Protein AF-A0A6B3IBN6-F1 (afdb_monomer_lite)

Secondary structure (DSSP, 8-state):
------TTSSHHHHHHHHHHHHHHTT---EEEE-STT--HHHHHT--HHHHHTSPBGGGGHHHHHHHHHTT-TT---GGG--TTPPP-TTPPP--SSS--HHHHHH-EEEEETTEEEEEEE--PPPTTTTTT--TT---

Sequence (139 aa):
MAFVGKGGSGKTTLSSLFIRHLAANEAHVVAVDADINQHLGAALGLDEAEAAALPAMGAHLPLIKDYLRGTNPRIASAETMIKTTPPGEGSRLLRVCEDNPIFDACARTVRLDDGDIRLMATGPFTESDLGVACYHSKV

Foldseek 3Di:
DDFDDDPPPCRLVVLLVVQLVCLLVVHAAEAEAADQVQCNCVSNPDDPVRSLPQQAVQVCQQVVQCQQQAPPPVDVGSVPDDLPPDHDPRGDDDDSPDDDPSLVRFWDWRDDPRHIYTYGYNDHDDPVCVPPDDVPDDD

pLDDT: mean 88.54, std 16.15, range [31.02, 97.94]

Radius of gyration: 16.13 Å; chains: 1; bounding box: 44×25×42 Å

Structure (mmCIF, N/CA/C/O backbone):
data_AF-A0A6B3IBN6-F1
#
_entry.id   AF-A0A6B3IBN6-F1
#
loop_
_atom_site.group_PDB
_atom_site.id
_atom_site.type_symbol
_atom_site.label_atom_id
_atom_site.label_alt_id
_atom_site.label_comp_id
_atom_site.label_asym_id
_atom_site.label_entity_id
_atom_site.label_seq_id
_atom_site.pdbx_PDB_ins_code
_atom_site.Cartn_x
_atom_site.Cartn_y
_atom_site.Cartn_z
_atom_site.occupancy
_atom_site.B_iso_or_equiv
_atom_site.auth_seq_id
_atom_site.auth_comp_id
_atom_site.auth_asym_id
_atom_site.auth_atom_id
_atom_site.pdbx_PDB_model_num
ATOM 1 N N . MET A 1 1 ? -2.123 9.900 -0.983 1.00 91.50 1 MET A N 1
ATOM 2 C CA . MET A 1 1 ? -1.907 10.741 0.219 1.00 91.50 1 MET A CA 1
ATOM 3 C C . MET A 1 1 ? -0.820 10.102 1.066 1.00 91.50 1 MET A C 1
ATOM 5 O O . MET A 1 1 ? -0.773 8.880 1.094 1.00 91.50 1 MET A O 1
ATOM 9 N N . ALA A 1 2 ? 0.044 10.883 1.718 1.00 94.31 2 ALA A N 1
ATOM 10 C CA . ALA A 1 2 ? 1.090 10.367 2.605 1.00 94.31 2 ALA A CA 1
ATOM 11 C C . ALA A 1 2 ? 1.033 11.085 3.959 1.00 94.31 2 ALA A C 1
ATOM 13 O O . ALA A 1 2 ? 0.983 12.313 4.002 1.00 94.31 2 ALA A O 1
ATOM 14 N N . PHE A 1 3 ? 1.053 10.318 5.049 1.00 93.56 3 PHE A N 1
ATOM 15 C CA . PHE A 1 3 ? 1.028 10.832 6.418 1.00 93.56 3 PHE A CA 1
ATOM 16 C C . PHE A 1 3 ? 2.406 10.635 7.051 1.00 93.56 3 PHE A C 1
ATOM 18 O O . PHE A 1 3 ? 2.824 9.509 7.310 1.00 93.56 3 PHE A O 1
ATOM 25 N N . VAL A 1 4 ? 3.127 11.733 7.281 1.00 91.44 4 VAL A N 1
ATOM 26 C CA . VAL A 1 4 ? 4.518 11.730 7.768 1.00 91.44 4 VAL A CA 1
ATOM 27 C C . VAL A 1 4 ? 4.657 12.562 9.042 1.00 91.44 4 VAL A C 1
ATOM 29 O O . VAL A 1 4 ? 3.883 13.483 9.281 1.00 91.44 4 VAL A O 1
ATOM 32 N N . GLY A 1 5 ? 5.636 12.231 9.885 1.00 88.25 5 GLY A N 1
ATOM 33 C CA . GLY A 1 5 ? 5.783 12.837 11.212 1.00 88.25 5 GLY A CA 1
ATOM 34 C C . GLY A 1 5 ? 6.554 11.962 12.204 1.00 88.25 5 GLY A C 1
ATOM 35 O O . GLY A 1 5 ? 6.804 10.777 11.965 1.00 88.25 5 GLY A O 1
ATOM 36 N N . LYS A 1 6 ? 6.935 12.550 13.341 1.00 86.81 6 LYS A N 1
ATOM 37 C CA . LYS A 1 6 ? 7.696 11.870 14.402 1.00 86.81 6 LYS A CA 1
ATOM 38 C C . LYS A 1 6 ? 6.854 10.807 15.128 1.00 86.81 6 LYS A C 1
ATOM 40 O O . LYS A 1 6 ? 5.638 10.711 14.940 1.00 86.81 6 LYS A O 1
ATOM 45 N N . GLY A 1 7 ? 7.503 9.985 15.953 1.00 82.94 7 GLY A N 1
ATOM 46 C CA . GLY A 1 7 ? 6.802 9.097 16.886 1.00 82.94 7 GLY A CA 1
ATOM 47 C C . GLY A 1 7 ? 5.866 9.900 17.796 1.00 82.94 7 GLY A C 1
ATOM 48 O O . GLY A 1 7 ? 6.218 10.998 18.222 1.00 82.94 7 GLY A O 1
ATOM 49 N N . GLY A 1 8 ? 4.654 9.395 18.028 1.00 83.38 8 GLY A N 1
ATOM 50 C CA . GLY A 1 8 ? 3.656 10.053 18.881 1.00 83.38 8 GLY A CA 1
ATOM 51 C C . GLY A 1 8 ? 2.881 11.219 18.251 1.00 83.38 8 GLY A C 1
ATOM 52 O O . GLY A 1 8 ? 1.981 11.744 18.892 1.00 83.38 8 GLY A O 1
ATOM 53 N N . SER A 1 9 ? 3.137 11.609 16.995 1.00 87.75 9 SER A N 1
ATOM 54 C CA . SER A 1 9 ? 2.422 12.731 16.352 1.00 87.75 9 SER A CA 1
ATOM 55 C C . SER A 1 9 ? 1.001 12.396 15.863 1.00 87.75 9 SER A C 1
ATOM 57 O O . SER A 1 9 ? 0.421 13.170 15.108 1.00 87.75 9 SER A O 1
ATOM 59 N N . GLY A 1 10 ? 0.468 11.219 16.208 1.00 92.06 10 GLY A N 1
ATOM 60 C CA . GLY A 1 10 ? -0.877 10.787 15.811 1.00 92.06 10 GLY A CA 1
ATOM 61 C C . GLY A 1 10 ? -1.029 10.333 14.353 1.00 92.06 10 GLY A C 1
ATOM 62 O O . GLY A 1 10 ? -2.154 10.259 13.872 1.00 92.06 10 GLY A O 1
ATOM 63 N N . LYS A 1 11 ? 0.065 10.016 13.637 1.00 94.75 11 LYS A N 1
ATOM 64 C CA . LYS A 1 11 ? 0.013 9.621 12.212 1.00 94.75 11 LYS A CA 1
ATOM 65 C C . LYS A 1 11 ? -0.957 8.477 11.958 1.00 94.75 11 LYS A C 1
ATOM 67 O O . LYS A 1 11 ? -1.860 8.622 11.153 1.00 94.75 11 LYS A O 1
ATOM 72 N N . THR A 1 12 ? -0.775 7.360 12.656 1.00 94.69 12 THR A N 1
ATOM 73 C CA . THR A 1 12 ? -1.578 6.151 12.458 1.00 94.69 12 THR A CA 1
ATOM 74 C C . THR A 1 12 ? -3.049 6.413 12.752 1.00 94.69 12 THR A C 1
ATOM 76 O O . THR A 1 12 ? -3.903 5.995 11.980 1.00 94.69 12 THR A O 1
ATOM 79 N N . THR A 1 13 ? -3.336 7.178 13.808 1.00 95.38 13 THR A N 1
ATOM 80 C CA . THR A 1 13 ? -4.696 7.599 14.161 1.00 95.38 13 THR A CA 1
ATOM 81 C C . THR A 1 13 ? -5.324 8.455 13.064 1.00 95.38 13 THR A C 1
ATOM 83 O O . THR A 1 13 ? -6.448 8.199 12.649 1.00 95.38 13 THR A O 1
ATOM 86 N N . LEU A 1 14 ? -4.607 9.461 12.559 1.00 96.75 14 LEU A N 1
ATOM 87 C CA . LEU A 1 14 ? -5.129 10.318 11.497 1.00 96.75 14 LEU A CA 1
ATOM 88 C C . LEU A 1 14 ? -5.304 9.543 10.184 1.00 96.75 14 LEU A C 1
ATOM 90 O O . LEU A 1 14 ? -6.328 9.690 9.523 1.00 96.75 14 LEU A O 1
ATOM 94 N N . SER A 1 15 ? -4.340 8.690 9.832 1.00 97.31 15 SER A N 1
ATOM 95 C CA . SER A 1 15 ? -4.412 7.816 8.662 1.00 97.31 15 SER A CA 1
ATOM 96 C C . SER A 1 15 ? -5.622 6.886 8.730 1.00 97.31 15 SER A C 1
ATOM 98 O O . SER A 1 15 ? -6.345 6.783 7.743 1.00 97.31 15 SER A O 1
ATOM 100 N N . SER A 1 16 ? -5.879 6.235 9.873 1.00 97.25 16 SER A N 1
ATOM 101 C CA . SER A 1 16 ? -7.009 5.307 10.011 1.00 97.25 16 SER A CA 1
ATOM 102 C C . SER A 1 16 ? -8.357 6.025 9.923 1.00 97.25 16 SER A C 1
ATOM 104 O O . SER A 1 16 ? -9.250 5.553 9.221 1.00 97.25 16 SER A O 1
ATOM 106 N N . LEU A 1 17 ? -8.492 7.202 10.545 1.00 97.19 17 LEU A N 1
ATOM 107 C CA . LEU A 1 17 ? -9.691 8.037 10.422 1.00 97.19 17 LEU A CA 1
ATOM 108 C C . LEU A 1 17 ? -9.903 8.526 8.986 1.00 97.19 17 LEU A C 1
ATOM 110 O O . LEU A 1 17 ? -11.028 8.514 8.493 1.00 97.19 17 LEU A O 1
ATOM 114 N N . PHE A 1 18 ? -8.833 8.915 8.291 1.00 97.69 18 PHE A N 1
ATOM 115 C CA . PHE A 1 18 ? -8.919 9.347 6.899 1.00 97.69 18 PHE A CA 1
ATOM 116 C C . PHE A 1 18 ? -9.312 8.198 5.961 1.00 97.69 18 PHE A C 1
ATOM 118 O O . PHE A 1 18 ? -10.143 8.389 5.079 1.00 97.69 18 PHE A O 1
ATOM 125 N N . ILE A 1 19 ? -8.774 6.993 6.176 1.00 97.94 19 ILE A N 1
ATOM 126 C CA . ILE A 1 19 ? -9.162 5.787 5.430 1.00 97.94 19 ILE A CA 1
ATOM 127 C C . ILE A 1 19 ? -10.648 5.478 5.637 1.00 97.94 19 ILE A C 1
ATOM 129 O O . ILE A 1 19 ? -11.359 5.284 4.654 1.00 97.94 19 ILE A O 1
ATOM 133 N N . ARG A 1 20 ? -11.129 5.489 6.889 1.00 97.31 20 ARG A N 1
ATOM 134 C CA . ARG A 1 20 ? -12.554 5.289 7.207 1.00 97.31 20 ARG A CA 1
ATOM 135 C C . ARG A 1 20 ? -13.432 6.334 6.531 1.00 97.31 20 ARG A C 1
ATOM 137 O O . ARG A 1 20 ? -14.433 5.984 5.921 1.00 97.31 20 ARG A O 1
ATOM 144 N N . HIS A 1 21 ? -13.021 7.600 6.576 1.00 96.94 21 HIS A N 1
ATOM 145 C CA . HIS A 1 21 ? -13.736 8.676 5.902 1.00 96.94 21 HIS A CA 1
ATOM 146 C C . HIS A 1 21 ? -13.831 8.445 4.388 1.00 96.94 21 HIS A C 1
ATOM 148 O O . HIS A 1 21 ? -14.907 8.603 3.823 1.00 96.94 21 HIS A O 1
ATOM 154 N N . LEU A 1 22 ? -12.744 8.042 3.725 1.00 96.62 22 LEU A N 1
ATOM 155 C CA . LEU A 1 22 ? -12.769 7.742 2.291 1.00 96.62 22 LEU A CA 1
ATOM 156 C C . LEU A 1 22 ? -13.668 6.543 1.963 1.00 96.62 22 LEU A C 1
ATOM 158 O O . LEU A 1 22 ? -14.457 6.630 1.025 1.00 96.62 22 LEU A O 1
ATOM 162 N N . ALA A 1 23 ? -13.585 5.463 2.744 1.00 95.75 23 ALA A N 1
ATOM 163 C CA . ALA A 1 23 ? -14.430 4.283 2.559 1.00 95.75 23 ALA A CA 1
ATOM 164 C C . ALA A 1 23 ? -15.923 4.623 2.718 1.00 95.75 23 ALA A C 1
ATOM 166 O O . ALA A 1 23 ? -16.727 4.235 1.877 1.00 95.75 23 ALA A O 1
ATOM 167 N N . ALA A 1 24 ? -16.273 5.438 3.718 1.00 95.62 24 ALA A N 1
ATOM 168 C CA . ALA A 1 24 ? -17.638 5.921 3.938 1.00 95.62 24 ALA A CA 1
ATOM 169 C C . ALA A 1 24 ? -18.170 6.839 2.825 1.00 95.62 24 ALA A C 1
ATOM 171 O O . ALA A 1 24 ? -19.374 7.045 2.714 1.00 95.62 24 ALA A O 1
ATOM 172 N N . ASN A 1 25 ? -17.284 7.390 1.992 1.00 95.44 25 ASN A N 1
ATOM 173 C CA . ASN A 1 25 ? -17.638 8.162 0.799 1.00 95.44 25 ASN A CA 1
ATOM 174 C C . ASN A 1 25 ? -17.494 7.324 -0.487 1.00 95.44 25 ASN A C 1
ATOM 176 O O . ASN A 1 25 ? -17.235 7.876 -1.555 1.00 95.44 25 ASN A O 1
ATOM 180 N N . GLU A 1 26 ? -17.620 5.997 -0.372 1.00 89.75 26 GLU A N 1
ATOM 181 C CA . GLU A 1 26 ? -17.600 5.023 -1.474 1.00 89.75 26 GLU A CA 1
ATOM 182 C C . GLU A 1 26 ? -16.317 5.053 -2.330 1.00 89.75 26 GLU A C 1
ATOM 184 O O . GLU A 1 26 ? -16.288 4.581 -3.469 1.00 89.75 26 GLU A O 1
ATOM 189 N N . ALA A 1 27 ? -15.214 5.590 -1.797 1.00 93.75 27 ALA A N 1
ATOM 190 C CA . ALA A 1 27 ? -13.938 5.586 -2.496 1.00 93.75 27 ALA A CA 1
ATOM 191 C C . ALA A 1 27 ? -13.239 4.227 -2.355 1.00 93.75 27 ALA A C 1
ATOM 193 O O . ALA A 1 27 ? -13.143 3.660 -1.267 1.00 93.75 27 ALA A O 1
ATOM 194 N N . HIS A 1 28 ? -12.646 3.741 -3.444 1.00 95.12 28 HIS A N 1
ATOM 195 C CA . HIS A 1 28 ? -11.751 2.589 -3.386 1.00 95.12 28 HIS A CA 1
ATOM 196 C C . HIS A 1 28 ? -10.422 2.983 -2.731 1.00 95.12 28 HIS A C 1
ATOM 198 O O . HIS A 1 28 ? -9.738 3.899 -3.196 1.00 95.12 28 HIS A O 1
ATOM 204 N N . VAL A 1 29 ? -10.034 2.275 -1.666 1.00 96.94 29 VAL A N 1
ATOM 205 C CA . VAL A 1 29 ? -8.827 2.589 -0.892 1.00 96.94 29 VAL A CA 1
ATOM 206 C C . VAL A 1 29 ? -7.856 1.413 -0.885 1.00 96.94 29 VAL A C 1
ATOM 208 O O . VAL A 1 29 ? -8.200 0.295 -0.502 1.00 96.94 29 VAL A O 1
ATOM 211 N N . VAL A 1 30 ? -6.609 1.710 -1.253 1.00 97.56 30 VAL A N 1
ATOM 212 C CA . VAL A 1 30 ? -5.439 0.883 -0.943 1.00 97.56 30 VAL A CA 1
ATOM 213 C C . VAL A 1 30 ? -4.633 1.622 0.123 1.00 97.56 30 VAL A C 1
ATOM 215 O O . VAL A 1 30 ? -4.076 2.690 -0.136 1.00 97.56 30 VAL A O 1
ATOM 218 N N . ALA A 1 31 ? -4.603 1.074 1.333 1.00 97.50 31 ALA A N 1
ATOM 219 C CA . ALA A 1 31 ? -3.826 1.574 2.454 1.00 97.50 31 ALA A CA 1
ATOM 220 C C . ALA A 1 31 ? -2.495 0.819 2.533 1.00 97.50 31 ALA A C 1
ATOM 222 O O . ALA A 1 31 ? -2.480 -0.409 2.532 1.00 97.50 31 ALA A O 1
ATOM 223 N N . VAL A 1 32 ? -1.381 1.548 2.616 1.00 96.88 32 VAL A N 1
ATOM 224 C CA . VAL A 1 32 ? -0.041 0.962 2.754 1.00 96.88 32 VAL A CA 1
ATOM 225 C C . VAL A 1 32 ? 0.562 1.423 4.074 1.00 96.88 32 VAL A C 1
ATOM 227 O O . VAL A 1 32 ? 0.820 2.616 4.245 1.00 96.88 32 VAL A O 1
ATOM 230 N N . ASP A 1 33 ? 0.786 0.490 4.998 1.00 95.44 33 ASP A N 1
ATOM 231 C CA . ASP A 1 33 ? 1.528 0.754 6.226 1.00 95.44 33 ASP A CA 1
ATOM 232 C C . ASP A 1 33 ? 3.031 0.626 5.965 1.00 95.44 33 ASP A C 1
ATOM 234 O O . ASP A 1 33 ? 3.556 -0.461 5.714 1.00 95.44 33 ASP A O 1
ATOM 238 N N . ALA A 1 34 ? 3.705 1.772 5.984 1.00 91.62 34 ALA A N 1
ATOM 239 C CA . ALA A 1 34 ? 5.152 1.889 5.849 1.00 91.62 34 ALA A CA 1
ATOM 240 C C . ALA A 1 34 ? 5.815 2.372 7.154 1.00 91.62 34 ALA A C 1
ATOM 242 O O . ALA A 1 34 ? 6.978 2.782 7.133 1.00 91.62 34 ALA A O 1
ATOM 243 N N . ASP A 1 35 ? 5.085 2.387 8.278 1.00 88.62 35 ASP A N 1
ATOM 244 C CA . ASP A 1 35 ? 5.669 2.666 9.590 1.00 88.62 35 ASP A CA 1
ATOM 245 C C . ASP A 1 35 ? 6.402 1.420 10.101 1.00 88.62 35 ASP A C 1
ATOM 247 O O . ASP A 1 35 ? 5.958 0.288 9.915 1.00 88.62 35 ASP A O 1
ATOM 251 N N . ILE A 1 36 ? 7.531 1.627 10.777 1.00 81.19 36 ILE A N 1
ATOM 252 C CA . ILE A 1 36 ? 8.329 0.536 11.348 1.00 81.19 36 ILE A CA 1
ATOM 253 C C . ILE A 1 36 ? 7.541 -0.290 12.374 1.00 81.19 36 ILE A C 1
ATOM 255 O O . ILE A 1 36 ? 7.793 -1.484 12.505 1.00 81.19 36 ILE A O 1
ATOM 259 N N . ASN A 1 37 ? 6.582 0.326 13.074 1.00 83.50 37 ASN A N 1
ATOM 260 C CA . ASN A 1 37 ? 5.819 -0.333 14.136 1.00 83.50 37 ASN A CA 1
ATOM 261 C C . ASN A 1 37 ? 4.518 -0.995 13.647 1.00 83.50 37 ASN A C 1
ATOM 263 O O . ASN A 1 37 ? 3.867 -1.689 14.419 1.00 83.50 37 ASN A O 1
ATOM 267 N N . GLN A 1 38 ? 4.122 -0.761 12.393 1.00 85.19 38 GLN A N 1
ATOM 268 C CA . GLN A 1 38 ? 2.975 -1.393 11.721 1.00 85.19 38 GLN A CA 1
ATOM 269 C C . GLN A 1 38 ? 1.654 -1.440 12.504 1.00 85.19 38 GLN A C 1
ATOM 271 O O . GLN A 1 38 ? 0.970 -2.460 12.581 1.00 85.19 38 GLN A O 1
ATOM 276 N N . HIS A 1 39 ? 1.265 -0.311 13.095 1.00 92.50 39 HIS A N 1
ATOM 277 C CA . HIS A 1 39 ? 0.042 -0.220 13.896 1.00 92.50 39 HIS A CA 1
ATOM 278 C C . HIS A 1 39 ? -1.231 0.067 13.081 1.00 92.50 39 HIS A C 1
ATOM 280 O O . HIS A 1 39 ? -2.314 0.146 13.665 1.00 92.50 39 HIS A O 1
ATOM 286 N N . LEU A 1 40 ? -1.153 0.257 11.757 1.00 95.81 40 LEU A N 1
ATOM 287 C CA . LEU A 1 40 ? -2.323 0.642 10.963 1.00 95.81 40 LEU A CA 1
ATOM 288 C C . LEU A 1 40 ? -3.374 -0.470 10.889 1.00 95.81 40 LEU A C 1
ATOM 290 O O . LEU A 1 40 ? -4.560 -0.161 10.953 1.00 95.81 40 LEU A O 1
ATOM 294 N N . GLY A 1 41 ? -2.962 -1.740 10.803 1.00 95.88 41 GLY A N 1
ATOM 295 C CA . GLY A 1 41 ? -3.889 -2.879 10.782 1.00 95.88 41 GLY A CA 1
ATOM 296 C C . GLY A 1 41 ? -4.772 -2.927 12.027 1.00 95.88 41 GLY A C 1
ATOM 297 O O . GLY A 1 41 ? -5.998 -2.915 11.914 1.00 95.88 41 GLY A O 1
ATOM 298 N N . ALA A 1 42 ? -4.153 -2.849 13.208 1.00 95.56 42 ALA A N 1
ATOM 299 C CA . ALA A 1 42 ? -4.868 -2.781 14.481 1.00 95.56 42 ALA A CA 1
ATOM 300 C C . ALA A 1 42 ? -5.778 -1.541 14.571 1.00 95.56 42 ALA A C 1
ATOM 302 O O . ALA A 1 42 ? -6.933 -1.631 14.978 1.00 95.56 42 ALA A O 1
ATOM 303 N N . ALA A 1 43 ? -5.308 -0.375 14.111 1.00 95.88 43 ALA A N 1
ATOM 304 C CA . ALA A 1 43 ? -6.117 0.848 14.082 1.00 95.88 43 ALA A CA 1
ATOM 305 C C . ALA A 1 43 ? -7.329 0.771 13.126 1.00 95.88 43 ALA A C 1
ATOM 307 O O . ALA A 1 43 ? -8.288 1.540 13.262 1.00 95.88 43 ALA A O 1
ATOM 308 N N . LEU A 1 44 ? -7.294 -0.138 12.149 1.00 97.06 44 LEU A N 1
ATOM 309 C CA . LEU A 1 44 ? -8.394 -0.417 11.227 1.00 97.06 44 LEU A CA 1
ATOM 310 C C . LEU A 1 44 ? -9.315 -1.546 11.712 1.00 97.06 44 LEU A C 1
ATOM 312 O O . LEU A 1 44 ? -10.366 -1.740 11.110 1.00 97.06 44 LEU A O 1
ATOM 316 N N . GLY A 1 45 ? -8.999 -2.194 12.837 1.00 95.19 45 GLY A N 1
ATOM 317 C CA . GLY A 1 45 ? -9.861 -3.185 13.483 1.00 95.19 45 GLY A CA 1
ATOM 318 C C . GLY A 1 45 ? -9.443 -4.640 13.281 1.00 95.19 45 GLY A C 1
ATOM 319 O O . GLY A 1 45 ? -10.204 -5.517 13.675 1.00 95.19 45 GLY A O 1
ATOM 320 N N . LEU A 1 46 ? -8.268 -4.899 12.699 1.00 96.06 46 LEU A N 1
ATOM 321 C CA . LEU A 1 46 ? -7.670 -6.235 12.747 1.00 96.06 46 LEU A CA 1
ATOM 322 C C . LEU A 1 46 ? -7.2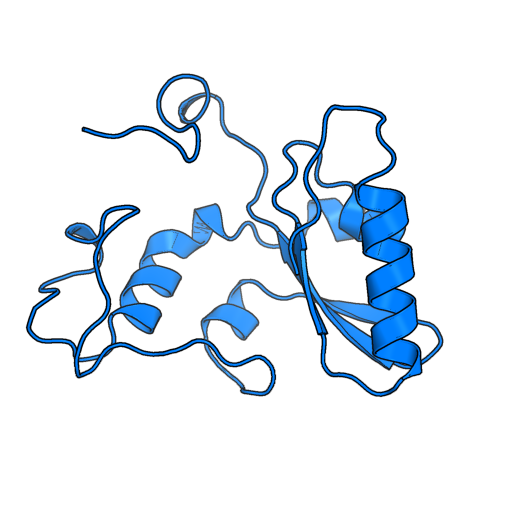03 -6.547 14.168 1.00 96.06 46 LEU A C 1
ATOM 324 O O . LEU A 1 46 ? -6.739 -5.649 14.879 1.00 96.06 46 LEU A O 1
ATOM 328 N N . ASP A 1 47 ? -7.272 -7.811 14.570 1.00 95.00 47 ASP A N 1
ATOM 329 C CA . ASP A 1 47 ? -6.602 -8.235 15.795 1.00 95.00 47 ASP A CA 1
ATOM 330 C C . ASP A 1 47 ? -5.068 -8.289 15.615 1.00 95.00 47 ASP A C 1
ATOM 332 O O . ASP A 1 47 ? -4.529 -8.140 14.512 1.00 95.00 47 ASP A O 1
ATOM 336 N N . GLU A 1 48 ? -4.330 -8.448 16.718 1.00 89.88 48 GLU A N 1
ATOM 337 C CA . GLU A 1 48 ? -2.862 -8.463 16.676 1.00 89.88 48 GLU A CA 1
ATOM 338 C C . GLU A 1 48 ? -2.304 -9.625 15.842 1.00 89.88 48 GLU A C 1
ATOM 340 O O . GLU A 1 48 ? -1.280 -9.463 15.175 1.00 89.88 48 GLU A O 1
ATOM 345 N N . ALA A 1 49 ? -2.970 -10.783 15.846 1.00 92.75 49 ALA A N 1
ATOM 346 C CA . ALA A 1 49 ? -2.526 -11.956 15.104 1.00 92.75 49 ALA A CA 1
ATOM 347 C C . ALA A 1 49 ? -2.765 -11.778 13.597 1.00 92.75 49 ALA A C 1
ATOM 349 O O . ALA A 1 49 ? -1.885 -12.081 12.792 1.00 92.75 49 ALA A O 1
ATOM 350 N N . GLU A 1 50 ? -3.917 -11.232 13.211 1.00 94.25 50 GLU A N 1
ATOM 351 C CA . GLU A 1 50 ? -4.259 -10.872 11.837 1.00 94.25 50 GLU A CA 1
ATOM 352 C C . GLU A 1 50 ? -3.318 -9.800 11.285 1.00 94.25 50 GLU A C 1
ATOM 354 O O . GLU A 1 50 ? -2.822 -9.930 10.162 1.00 94.25 50 GLU A O 1
ATOM 359 N N . ALA A 1 51 ? -3.040 -8.759 12.077 1.00 92.50 51 ALA A N 1
ATOM 360 C CA . ALA A 1 51 ? -2.118 -7.696 11.700 1.00 92.50 51 ALA A CA 1
ATOM 361 C C . ALA A 1 51 ? -0.684 -8.225 11.530 1.00 92.50 51 ALA A C 1
ATOM 363 O O . ALA A 1 51 ? -0.025 -7.902 10.542 1.00 92.50 51 ALA A O 1
ATOM 364 N N . ALA A 1 52 ? -0.215 -9.084 12.440 1.00 89.69 52 ALA A N 1
ATOM 365 C CA . ALA A 1 52 ? 1.102 -9.713 12.342 1.00 89.69 52 ALA A CA 1
ATOM 366 C C . ALA A 1 52 ? 1.215 -10.702 11.166 1.00 89.69 52 ALA A C 1
ATOM 368 O O . ALA A 1 52 ? 2.307 -10.915 10.641 1.00 89.69 52 ALA A O 1
ATOM 369 N N . ALA A 1 53 ? 0.097 -11.292 10.731 1.00 92.44 53 ALA A N 1
ATOM 370 C CA . ALA A 1 53 ? 0.032 -12.211 9.597 1.00 92.44 53 ALA A CA 1
ATOM 371 C C . ALA A 1 53 ? -0.103 -11.508 8.230 1.00 92.44 53 ALA A C 1
ATOM 373 O O . ALA A 1 53 ? -0.270 -12.181 7.204 1.00 92.44 53 ALA A O 1
ATOM 374 N N . LEU A 1 54 ? -0.057 -10.171 8.181 1.00 92.75 54 LEU A N 1
ATOM 375 C CA . LEU A 1 54 ? -0.053 -9.439 6.917 1.00 92.75 54 LEU A CA 1
ATOM 376 C C . LEU A 1 54 ? 1.189 -9.810 6.086 1.00 92.75 54 LEU A C 1
ATOM 378 O O . LEU A 1 54 ? 2.309 -9.763 6.600 1.00 92.75 54 LEU A O 1
ATOM 382 N N . PRO A 1 55 ? 1.029 -10.145 4.791 1.00 92.81 55 PRO A N 1
ATOM 383 C CA . PRO A 1 55 ? 2.174 -10.426 3.940 1.00 92.81 55 PRO A CA 1
ATOM 384 C C . PRO A 1 55 ? 3.065 -9.188 3.804 1.00 92.81 55 PRO A C 1
ATOM 386 O O . PRO A 1 55 ? 2.630 -8.123 3.361 1.00 92.81 55 PRO A O 1
ATOM 389 N N . ALA A 1 56 ? 4.335 -9.337 4.165 1.00 92.25 56 ALA A N 1
ATOM 390 C CA . ALA A 1 56 ? 5.326 -8.282 4.034 1.00 92.25 56 ALA A CA 1
ATOM 391 C C . ALA A 1 56 ? 5.648 -8.026 2.557 1.00 92.25 56 ALA A C 1
ATOM 393 O O . ALA A 1 56 ? 6.234 -8.883 1.894 1.00 92.25 56 ALA A O 1
ATOM 394 N N . MET A 1 57 ? 5.377 -6.821 2.046 1.00 94.06 57 MET A N 1
ATOM 395 C CA . MET A 1 57 ? 5.756 -6.456 0.671 1.00 94.06 57 MET A CA 1
ATOM 396 C C . MET A 1 57 ? 7.259 -6.650 0.409 1.00 94.06 57 MET A C 1
ATOM 398 O O . MET A 1 57 ? 7.644 -7.019 -0.701 1.00 94.06 57 MET A O 1
ATOM 402 N N . GLY A 1 58 ? 8.110 -6.447 1.424 1.00 89.62 58 GLY A N 1
ATOM 403 C CA . GLY A 1 58 ? 9.552 -6.697 1.344 1.00 89.62 58 GLY A CA 1
ATOM 404 C C . GLY A 1 58 ? 9.913 -8.132 0.933 1.00 89.62 58 GLY A C 1
ATOM 405 O O . GLY A 1 58 ? 10.856 -8.330 0.167 1.00 89.62 58 GLY A O 1
ATOM 406 N N . ALA A 1 59 ? 9.121 -9.126 1.349 1.00 90.56 59 ALA A N 1
ATOM 407 C CA . ALA A 1 59 ? 9.317 -10.530 0.982 1.00 90.56 59 ALA A CA 1
ATOM 408 C C . ALA A 1 59 ? 8.926 -10.834 -0.479 1.00 90.56 59 ALA A C 1
ATOM 410 O O . ALA A 1 59 ? 9.340 -11.848 -1.036 1.00 90.56 59 ALA A O 1
ATOM 411 N N . HIS A 1 60 ? 8.171 -9.939 -1.124 1.00 93.75 60 HIS A N 1
ATOM 412 C CA . HIS A 1 60 ? 7.673 -10.086 -2.495 1.00 93.75 60 HIS A CA 1
ATOM 413 C C . HIS A 1 60 ? 8.332 -9.106 -3.481 1.00 93.75 60 HIS A C 1
ATOM 415 O O . HIS A 1 60 ? 7.814 -8.875 -4.574 1.00 93.75 60 HIS A O 1
ATOM 421 N N . LEU A 1 61 ? 9.493 -8.533 -3.136 1.00 92.75 61 LEU A N 1
ATOM 422 C CA . LEU A 1 61 ? 10.183 -7.552 -3.983 1.00 92.75 61 LEU A CA 1
ATOM 423 C C . LEU A 1 61 ? 10.464 -8.028 -5.421 1.00 92.75 61 LEU A C 1
ATOM 425 O O . LEU A 1 61 ? 10.239 -7.222 -6.325 1.00 92.75 61 LEU A O 1
ATOM 429 N N . PRO A 1 62 ? 10.914 -9.274 -5.684 1.00 94.19 62 PRO A N 1
ATOM 430 C CA . PRO A 1 62 ? 11.088 -9.754 -7.056 1.00 94.19 62 PRO A CA 1
ATOM 431 C C . PRO A 1 62 ? 9.783 -9.712 -7.862 1.00 94.19 62 PRO A C 1
ATOM 433 O O . PRO A 1 62 ? 9.751 -9.108 -8.930 1.00 94.19 62 PRO A O 1
ATOM 436 N N . LEU A 1 63 ? 8.686 -10.234 -7.296 1.00 96.50 63 LEU A N 1
ATOM 437 C CA . LEU A 1 63 ? 7.355 -10.215 -7.913 1.00 96.50 63 LEU A CA 1
ATOM 438 C C . LEU A 1 63 ? 6.898 -8.785 -8.227 1.00 96.50 63 LEU A C 1
ATOM 440 O O . LEU A 1 63 ? 6.471 -8.497 -9.345 1.00 96.50 63 LEU A O 1
ATOM 444 N N . ILE A 1 64 ? 7.004 -7.883 -7.246 1.00 96.44 64 ILE A N 1
ATOM 445 C CA . ILE A 1 64 ? 6.599 -6.481 -7.392 1.00 96.44 64 ILE A CA 1
ATOM 446 C C . ILE A 1 64 ? 7.402 -5.812 -8.511 1.00 96.44 64 ILE A C 1
ATOM 448 O O . ILE A 1 64 ? 6.835 -5.154 -9.382 1.00 96.44 64 ILE A O 1
ATOM 452 N N . LYS A 1 65 ? 8.724 -5.996 -8.511 1.00 96.69 65 LYS A N 1
ATOM 453 C CA . LYS A 1 65 ? 9.617 -5.406 -9.510 1.00 96.69 65 LYS A CA 1
ATOM 454 C C . LYS A 1 65 ? 9.345 -5.945 -10.908 1.00 96.69 65 LYS A C 1
ATOM 456 O O . LYS A 1 65 ? 9.219 -5.145 -11.830 1.00 96.69 65 LYS A O 1
ATOM 461 N N . ASP A 1 66 ? 9.202 -7.257 -11.070 1.00 97.56 66 ASP A N 1
ATOM 462 C CA . ASP A 1 66 ? 8.906 -7.856 -12.372 1.00 97.56 66 ASP A CA 1
ATOM 463 C C . ASP A 1 66 ? 7.547 -7.407 -12.913 1.00 97.56 66 ASP A C 1
ATOM 465 O O . ASP A 1 66 ? 7.430 -7.074 -14.097 1.00 97.56 66 ASP A O 1
ATOM 469 N N . TYR A 1 67 ? 6.532 -7.309 -12.050 1.00 97.44 67 TYR A N 1
ATOM 470 C CA . TYR A 1 67 ? 5.231 -6.786 -12.450 1.00 97.44 67 TYR A CA 1
ATOM 471 C C . TYR A 1 67 ? 5.327 -5.324 -12.915 1.00 97.44 67 TYR A C 1
ATOM 473 O O . TYR A 1 67 ? 4.888 -5.001 -14.019 1.00 97.44 67 TYR A O 1
ATOM 481 N N . LEU A 1 68 ? 5.943 -4.442 -12.119 1.00 96.88 68 LEU A N 1
ATOM 482 C CA . LEU A 1 68 ? 6.067 -3.012 -12.440 1.00 96.88 68 LEU A CA 1
ATOM 483 C C . LEU A 1 68 ? 6.956 -2.750 -13.664 1.00 96.88 68 LEU A C 1
ATOM 485 O O . LEU A 1 68 ? 6.665 -1.865 -14.472 1.00 96.88 68 LEU A O 1
ATOM 489 N N . ARG A 1 69 ? 8.020 -3.539 -13.838 1.00 97.00 69 ARG A N 1
ATOM 490 C CA . ARG A 1 69 ? 8.880 -3.519 -15.026 1.00 97.00 69 ARG A CA 1
ATOM 491 C C . ARG A 1 69 ? 8.082 -3.765 -16.302 1.00 97.00 69 ARG A C 1
ATOM 493 O O . ARG A 1 69 ? 8.329 -3.094 -17.305 1.00 97.00 69 ARG A O 1
ATOM 500 N N . GLY A 1 70 ? 7.156 -4.723 -16.264 1.00 97.00 70 GLY A N 1
ATOM 501 C CA . GLY A 1 70 ? 6.384 -5.146 -17.424 1.00 97.00 70 GLY A CA 1
ATOM 502 C C . GLY A 1 70 ? 7.285 -5.571 -18.585 1.00 97.00 70 GLY A C 1
ATOM 503 O O . GLY A 1 70 ? 8.205 -6.370 -18.420 1.00 97.00 70 GLY A O 1
ATOM 504 N N . THR A 1 71 ? 7.027 -5.028 -19.771 1.00 97.38 71 THR A N 1
ATOM 505 C CA . THR A 1 71 ? 7.802 -5.303 -20.991 1.00 97.38 71 THR A CA 1
ATOM 506 C C . THR A 1 71 ? 8.796 -4.191 -21.320 1.00 97.38 71 THR A C 1
ATOM 508 O O . THR A 1 71 ? 9.260 -4.116 -22.455 1.00 97.38 71 THR A O 1
ATOM 511 N N . ASN A 1 72 ? 9.117 -3.311 -20.363 1.00 97.56 72 ASN A N 1
ATOM 512 C CA . ASN A 1 72 ? 9.996 -2.172 -20.610 1.00 97.56 72 ASN A CA 1
ATOM 513 C C . ASN A 1 72 ? 11.397 -2.631 -21.059 1.00 97.56 72 ASN A C 1
ATOM 515 O O . ASN A 1 72 ? 12.115 -3.234 -20.256 1.00 97.56 72 ASN A O 1
ATOM 519 N N . PRO A 1 73 ? 11.827 -2.318 -22.298 1.00 96.38 73 PRO A N 1
ATOM 520 C CA . PRO A 1 73 ? 13.104 -2.791 -22.827 1.00 96.38 73 PRO A CA 1
ATOM 521 C C . PRO A 1 73 ? 14.314 -2.115 -22.166 1.00 96.38 73 PRO A C 1
ATOM 523 O O . PRO A 1 73 ? 15.430 -2.610 -22.283 1.00 96.38 73 PRO A O 1
ATOM 526 N N . ARG A 1 74 ? 14.116 -0.991 -21.461 1.00 95.31 74 ARG A N 1
ATOM 527 C CA . ARG A 1 74 ? 15.179 -0.267 -20.743 1.00 95.31 74 ARG A CA 1
ATOM 528 C C . ARG A 1 74 ? 15.519 -0.899 -19.395 1.00 95.31 74 ARG A C 1
ATOM 530 O O . ARG A 1 74 ? 16.556 -0.579 -18.825 1.00 95.31 74 ARG A O 1
ATOM 537 N N 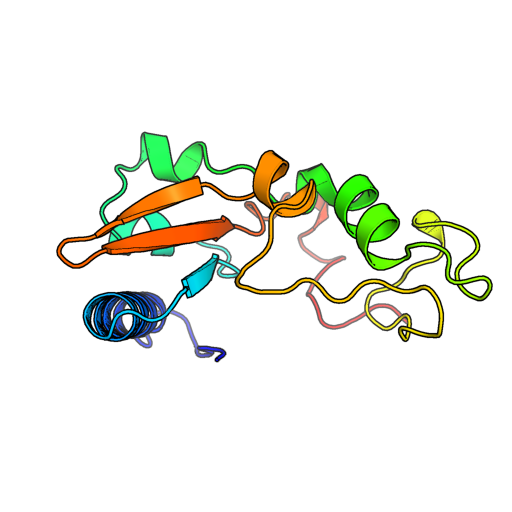. ILE A 1 75 ? 14.650 -1.766 -18.878 1.00 96.94 75 ILE A N 1
ATOM 538 C CA . ILE A 1 75 ? 14.844 -2.476 -17.614 1.00 96.94 75 ILE A CA 1
ATOM 539 C C . ILE A 1 75 ? 14.990 -3.958 -17.960 1.00 96.94 75 ILE A C 1
ATOM 541 O O . ILE A 1 75 ? 13.999 -4.671 -18.138 1.00 96.94 75 ILE A O 1
ATOM 545 N N . ALA A 1 76 ? 16.240 -4.407 -18.089 1.00 93.44 76 ALA A N 1
ATOM 546 C CA . ALA A 1 76 ? 16.560 -5.759 -18.544 1.00 93.44 76 ALA A CA 1
ATOM 547 C C . ALA A 1 76 ? 16.066 -6.844 -17.570 1.00 93.44 76 ALA A C 1
ATOM 549 O O . ALA A 1 76 ? 15.605 -7.896 -18.003 1.00 93.44 76 ALA A O 1
ATOM 550 N N . SER A 1 77 ? 16.119 -6.575 -16.262 1.00 95.50 77 SER A N 1
ATOM 551 C CA . SER A 1 77 ? 15.614 -7.473 -15.217 1.00 95.50 77 SER A CA 1
ATOM 552 C C . SER A 1 77 ? 15.219 -6.708 -13.950 1.00 95.50 77 SER A C 1
ATOM 554 O O . SER A 1 77 ? 15.693 -5.591 -13.718 1.00 95.50 77 SER A O 1
ATOM 556 N N . ALA A 1 78 ? 14.391 -7.317 -13.093 1.00 94.00 78 ALA A N 1
ATOM 557 C CA . ALA A 1 78 ? 14.064 -6.780 -11.768 1.00 94.00 78 ALA A CA 1
ATOM 558 C C . ALA A 1 78 ? 15.306 -6.518 -10.891 1.00 94.00 78 ALA A C 1
ATOM 560 O O . ALA A 1 78 ? 15.316 -5.591 -10.074 1.00 94.00 78 ALA A O 1
ATOM 561 N 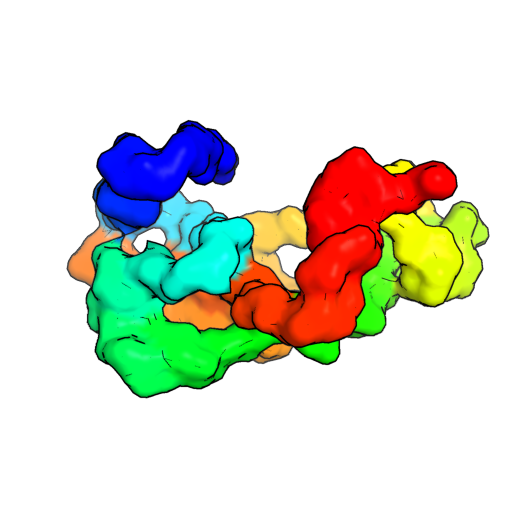N . GLU A 1 79 ? 16.377 -7.292 -11.070 1.00 93.69 79 GLU A N 1
ATOM 562 C CA . GLU A 1 79 ? 17.634 -7.134 -10.327 1.00 93.69 79 GLU A CA 1
ATOM 563 C C . GLU A 1 79 ? 18.315 -5.791 -10.620 1.00 93.69 79 GLU A C 1
ATOM 565 O O . GLU A 1 79 ? 18.895 -5.186 -9.722 1.00 93.69 79 GLU A O 1
ATOM 570 N N . THR A 1 80 ? 18.172 -5.272 -11.845 1.00 92.94 80 THR A N 1
ATOM 571 C CA . THR A 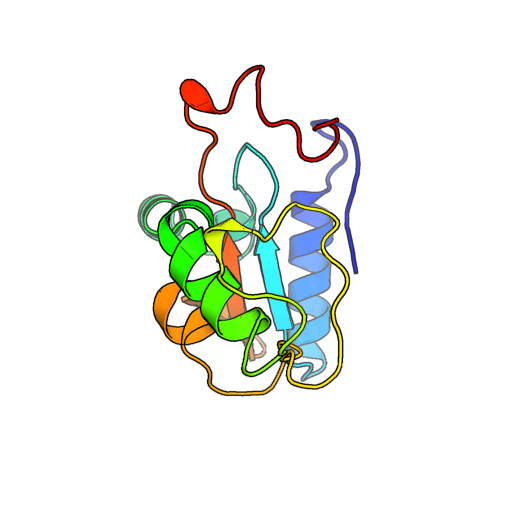1 80 ? 18.723 -3.960 -12.237 1.00 92.94 80 THR A CA 1
ATOM 572 C C . THR A 1 80 ? 17.927 -2.772 -11.695 1.00 92.94 80 THR A C 1
ATOM 574 O O . THR A 1 80 ? 18.383 -1.630 -11.769 1.00 92.94 80 THR A O 1
ATOM 577 N N . MET A 1 81 ? 16.737 -3.016 -11.134 1.00 95.00 81 MET A N 1
ATOM 578 C CA . MET A 1 81 ? 15.912 -1.958 -10.561 1.00 95.00 81 MET A CA 1
ATOM 579 C C . MET A 1 81 ? 16.459 -1.508 -9.203 1.00 95.00 81 MET A C 1
ATOM 581 O O . MET A 1 81 ? 16.477 -2.265 -8.226 1.00 95.00 81 MET A O 1
ATOM 585 N N . ILE A 1 82 ? 16.813 -0.231 -9.127 1.00 89.75 82 ILE A N 1
ATOM 586 C CA . ILE A 1 82 ? 17.120 0.505 -7.904 1.00 89.75 82 ILE A CA 1
ATOM 587 C C . ILE A 1 82 ? 15.916 1.362 -7.488 1.00 89.75 82 ILE A C 1
ATOM 589 O O . ILE A 1 82 ? 14.937 1.494 -8.220 1.00 89.75 82 ILE A O 1
ATOM 593 N N . LYS A 1 83 ? 15.993 1.980 -6.304 1.00 83.06 83 LYS A N 1
ATOM 594 C CA . LYS A 1 83 ? 14.910 2.806 -5.732 1.00 83.06 83 LYS A CA 1
ATOM 595 C C . LYS A 1 83 ? 14.471 3.964 -6.643 1.00 83.06 83 LYS A C 1
ATOM 597 O O . LYS A 1 83 ? 13.349 4.438 -6.523 1.00 83.06 83 LYS A O 1
ATOM 602 N N . THR A 1 84 ? 15.352 4.412 -7.534 1.00 90.62 84 THR A N 1
ATOM 603 C CA . THR A 1 84 ? 15.152 5.553 -8.436 1.00 90.62 84 THR A CA 1
ATOM 604 C C . THR A 1 84 ? 15.085 5.151 -9.911 1.00 90.62 84 THR A C 1
ATOM 606 O O . THR A 1 84 ? 15.168 6.023 -10.773 1.00 90.62 84 THR A O 1
ATOM 609 N N . THR A 1 85 ? 14.943 3.857 -10.236 1.00 94.00 85 THR A N 1
ATOM 610 C CA . THR A 1 85 ? 14.819 3.413 -11.633 1.00 94.00 85 THR A CA 1
ATOM 611 C C . THR A 1 85 ? 13.574 4.040 -12.267 1.00 94.00 85 THR A C 1
ATOM 613 O O . THR A 1 85 ? 12.463 3.772 -11.803 1.00 94.00 85 THR A O 1
ATOM 616 N N . PRO A 1 86 ? 13.723 4.873 -13.314 1.00 94.69 86 PRO A N 1
ATOM 617 C CA . PRO A 1 86 ? 12.588 5.555 -13.910 1.00 94.69 86 PRO A CA 1
ATOM 618 C C . PRO A 1 86 ? 11.717 4.569 -14.705 1.00 94.69 86 PRO A C 1
ATOM 620 O O . PRO A 1 86 ? 12.255 3.699 -15.400 1.00 94.69 86 PRO A O 1
ATOM 623 N N . PRO A 1 87 ? 10.380 4.707 -14.660 1.00 96.00 87 PRO A N 1
ATOM 624 C CA . PRO A 1 87 ? 9.504 3.958 -15.547 1.00 96.00 87 PRO A CA 1
ATOM 625 C C . PRO A 1 87 ? 9.674 4.432 -16.997 1.00 96.00 87 PRO A C 1
ATOM 627 O O . PRO A 1 87 ? 10.189 5.517 -17.279 1.00 96.00 87 PRO A O 1
ATOM 630 N N . GLY A 1 88 ? 9.215 3.616 -17.937 1.00 95.81 88 GLY A N 1
ATOM 631 C CA . GLY A 1 88 ? 9.221 3.935 -19.361 1.00 95.81 88 GLY A CA 1
ATOM 632 C C . GLY A 1 88 ? 8.144 3.159 -20.102 1.00 95.81 88 GLY A C 1
ATOM 633 O O . GLY A 1 88 ? 7.319 2.482 -19.490 1.00 95.81 88 GLY A O 1
ATOM 634 N N . GLU A 1 89 ? 8.156 3.254 -21.428 1.00 97.75 89 GLU A N 1
ATOM 635 C CA . GLU A 1 89 ? 7.269 2.458 -22.275 1.00 97.75 89 GLU A CA 1
ATOM 636 C C . GLU A 1 89 ? 7.389 0.965 -21.931 1.00 97.75 89 GLU A C 1
ATOM 638 O O . GLU A 1 89 ? 8.493 0.446 -21.780 1.00 97.75 89 GLU A O 1
ATOM 643 N N . GLY A 1 90 ? 6.250 0.294 -21.750 1.00 97.56 90 GLY A N 1
ATOM 644 C CA . GLY A 1 90 ? 6.177 -1.104 -21.314 1.00 97.56 90 GLY A CA 1
ATOM 645 C C . GLY A 1 90 ? 6.153 -1.324 -19.795 1.00 97.56 90 GLY A C 1
ATOM 646 O O . GLY A 1 90 ? 5.809 -2.427 -19.371 1.00 97.56 90 GLY A O 1
ATOM 647 N N . SER A 1 91 ? 6.462 -0.317 -18.968 1.00 97.88 91 SER A N 1
ATOM 648 C CA . SER A 1 91 ? 6.264 -0.402 -17.512 1.00 97.88 91 SER A CA 1
ATOM 649 C C . SER A 1 91 ? 4.781 -0.364 -17.149 1.00 97.88 91 SER A C 1
ATOM 651 O O . SER A 1 91 ? 3.973 0.262 -17.836 1.00 97.88 91 SER A O 1
ATOM 653 N N . ARG A 1 92 ? 4.416 -1.019 -16.044 1.00 97.19 92 ARG A N 1
ATOM 654 C CA . ARG A 1 92 ? 3.044 -1.034 -15.528 1.00 97.19 92 ARG A CA 1
ATOM 655 C C . ARG A 1 92 ? 2.864 0.021 -14.447 1.00 97.19 92 ARG A C 1
ATOM 657 O O . ARG A 1 92 ? 3.721 0.200 -13.586 1.00 97.19 92 ARG A O 1
ATOM 664 N N . LEU A 1 93 ? 1.711 0.680 -14.477 1.00 94.56 93 LEU A N 1
ATOM 665 C CA . LEU A 1 93 ? 1.220 1.488 -13.370 1.00 94.56 93 LEU A CA 1
ATOM 666 C C . LEU A 1 93 ? 0.280 0.622 -12.533 1.00 94.56 93 LEU A C 1
ATOM 668 O O . LEU A 1 93 ? -0.684 0.096 -13.081 1.00 94.56 93 LEU A O 1
ATOM 672 N N . LEU A 1 94 ? 0.549 0.509 -11.233 1.00 93.75 94 LEU A N 1
ATOM 673 C CA . LEU A 1 94 ? -0.362 -0.141 -10.295 1.00 93.75 94 LEU A CA 1
ATOM 674 C C . LEU A 1 94 ? -1.563 0.778 -10.050 1.00 93.75 94 LEU A C 1
ATOM 676 O O . LEU A 1 94 ? -1.407 1.871 -9.497 1.00 93.75 94 LEU A O 1
ATOM 680 N N . ARG A 1 95 ? -2.752 0.364 -10.488 1.00 94.69 95 ARG A N 1
ATOM 681 C CA . ARG A 1 95 ? -3.991 1.118 -10.264 1.00 94.69 95 ARG A CA 1
ATOM 682 C C . ARG A 1 95 ? -4.667 0.680 -8.971 1.00 94.69 95 ARG A C 1
ATOM 684 O O . ARG A 1 95 ? -4.489 -0.432 -8.494 1.00 94.69 95 ARG A O 1
ATOM 691 N N . VAL A 1 96 ? -5.478 1.577 -8.415 1.00 93.44 96 VAL A N 1
ATOM 692 C CA . VAL A 1 96 ? -6.267 1.305 -7.203 1.00 93.44 96 VAL A CA 1
ATOM 693 C C . VAL A 1 96 ? -7.340 0.248 -7.484 1.00 93.44 96 VAL A C 1
ATOM 695 O O . VAL A 1 96 ? -7.468 -0.718 -6.736 1.00 93.44 96 VAL A O 1
ATOM 698 N N . CYS A 1 97 ? -8.070 0.414 -8.591 1.00 93.62 97 CYS A N 1
ATOM 699 C CA . CYS A 1 97 ? -9.159 -0.467 -9.009 1.00 93.62 97 CYS A CA 1
ATOM 700 C C . CYS A 1 97 ? -8.706 -1.368 -10.158 1.00 93.62 97 CYS A C 1
ATOM 702 O O . CYS A 1 97 ? -8.990 -1.101 -11.324 1.00 93.62 97 CYS A O 1
ATOM 704 N N . GLU A 1 98 ? -7.963 -2.412 -9.825 1.00 93.94 98 GLU A N 1
ATOM 705 C CA . GLU A 1 98 ? -7.655 -3.510 -10.737 1.00 93.94 98 GLU A CA 1
ATOM 706 C C . GLU A 1 98 ? -7.361 -4.780 -9.936 1.00 93.94 98 GLU A C 1
ATOM 708 O O . GLU A 1 98 ? -7.062 -4.708 -8.736 1.00 93.94 98 GLU A O 1
ATOM 713 N N . ASP A 1 99 ? -7.425 -5.918 -10.617 1.00 94.25 99 ASP A N 1
ATOM 714 C CA . ASP A 1 99 ? -6.880 -7.178 -10.124 1.00 94.25 99 ASP A CA 1
ATOM 715 C C . ASP A 1 99 ? -5.463 -7.333 -10.663 1.00 94.25 99 ASP A C 1
ATOM 717 O O . ASP A 1 99 ? -5.191 -7.060 -11.838 1.00 94.25 99 ASP A O 1
ATOM 721 N N . ASN A 1 100 ? -4.536 -7.721 -9.793 1.00 96.56 100 ASN A N 1
ATOM 722 C CA . ASN A 1 100 ? -3.155 -7.944 -10.179 1.00 96.56 100 ASN A CA 1
ATOM 723 C C . ASN A 1 100 ? -2.425 -8.849 -9.171 1.00 96.56 100 ASN A C 1
ATOM 725 O O . ASN A 1 100 ? -2.785 -8.872 -7.992 1.00 96.56 100 ASN A O 1
ATOM 729 N N 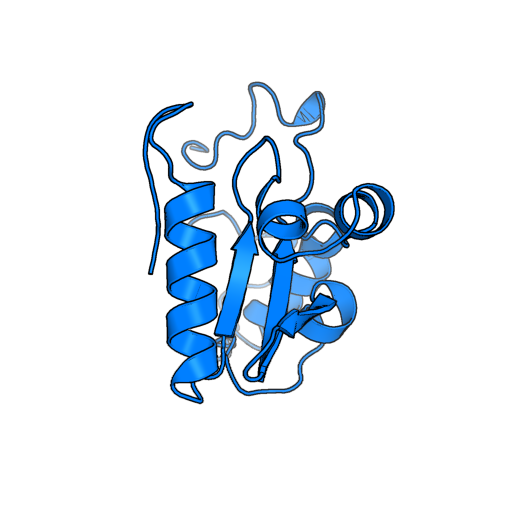. PRO A 1 101 ? -1.320 -9.490 -9.597 1.00 97.19 101 PRO A N 1
ATOM 730 C CA . PRO A 1 101 ? -0.559 -10.401 -8.745 1.00 97.19 101 PRO A CA 1
ATOM 731 C C . PRO A 1 101 ? 0.038 -9.757 -7.488 1.00 97.19 101 PRO A C 1
ATOM 733 O O . PRO A 1 101 ? 0.336 -10.465 -6.531 1.00 97.19 101 PRO A O 1
ATOM 736 N N . ILE A 1 102 ? 0.255 -8.433 -7.472 1.00 97.75 102 ILE A N 1
ATOM 737 C CA . ILE A 1 102 ? 0.765 -7.745 -6.278 1.00 97.75 102 ILE A CA 1
ATOM 738 C C . ILE A 1 102 ? -0.324 -7.705 -5.209 1.00 97.75 102 ILE A C 1
ATOM 740 O O . ILE A 1 102 ? -0.042 -7.988 -4.050 1.00 97.75 102 ILE A O 1
ATOM 744 N N . PHE A 1 103 ? -1.561 -7.370 -5.572 1.00 97.38 103 PHE A N 1
ATOM 745 C CA . PHE A 1 103 ? -2.665 -7.395 -4.620 1.00 97.38 103 PHE A CA 1
ATOM 746 C C . PHE A 1 103 ? -2.970 -8.816 -4.157 1.00 97.38 103 PHE A C 1
ATOM 748 O O . PHE A 1 103 ? -3.120 -9.012 -2.955 1.00 97.38 103 PHE A O 1
ATOM 755 N N . ASP A 1 104 ? -2.938 -9.802 -5.053 1.00 97.06 104 ASP A N 1
ATOM 756 C CA . ASP A 1 104 ? -3.136 -11.208 -4.679 1.00 97.06 104 ASP A CA 1
ATOM 757 C C . ASP A 1 104 ? -2.090 -11.692 -3.660 1.00 97.06 104 ASP A C 1
ATOM 759 O O . ASP A 1 104 ? -2.405 -12.454 -2.748 1.00 97.06 104 ASP A O 1
ATOM 763 N N . ALA A 1 105 ? -0.839 -11.242 -3.799 1.00 96.88 105 ALA A N 1
ATOM 764 C CA . ALA A 1 105 ? 0.258 -11.659 -2.930 1.00 96.88 105 ALA A CA 1
ATOM 765 C C . ALA A 1 105 ? 0.388 -10.829 -1.644 1.00 96.88 105 ALA A C 1
ATOM 767 O O . ALA A 1 105 ? 0.870 -11.340 -0.635 1.00 96.88 105 ALA A O 1
ATOM 768 N N . CYS A 1 106 ? 0.036 -9.542 -1.679 1.00 96.56 106 CYS A N 1
ATOM 769 C CA . CYS A 1 106 ? 0.427 -8.590 -0.636 1.00 96.56 106 CYS A CA 1
ATOM 770 C C . CYS A 1 106 ? -0.734 -7.836 0.017 1.00 96.56 106 CYS A C 1
ATOM 772 O O . CYS A 1 106 ? -0.510 -7.178 1.033 1.00 96.56 106 CYS A O 1
ATOM 774 N N . ALA A 1 107 ? -1.942 -7.871 -0.547 1.00 96.88 107 ALA A N 1
ATOM 775 C CA . ALA A 1 107 ? -3.078 -7.152 0.013 1.00 96.88 107 ALA A CA 1
ATOM 776 C C . ALA A 1 107 ? -3.959 -8.063 0.872 1.00 96.88 107 ALA A C 1
ATOM 778 O O . ALA A 1 107 ? -4.251 -9.207 0.532 1.00 96.88 107 ALA A O 1
ATOM 779 N N . ARG A 1 108 ? -4.444 -7.509 1.979 1.00 96.44 108 ARG A N 1
ATOM 780 C CA . ARG A 1 108 ? -5.509 -8.073 2.804 1.00 96.44 108 ARG A CA 1
ATOM 781 C C . ARG A 1 108 ? -6.745 -7.195 2.673 1.00 96.44 108 ARG A C 1
ATOM 783 O O . ARG A 1 108 ? -6.657 -5.986 2.872 1.00 96.44 108 ARG A O 1
ATOM 790 N N . THR A 1 109 ? -7.895 -7.789 2.381 1.00 96.56 109 THR A N 1
ATOM 791 C CA . THR A 1 109 ? -9.173 -7.074 2.493 1.00 96.56 109 THR A CA 1
ATOM 792 C C . THR A 1 109 ? -9.505 -6.861 3.965 1.00 96.56 109 THR A C 1
ATOM 794 O O . THR A 1 109 ? -9.521 -7.823 4.730 1.00 96.56 109 THR A O 1
ATOM 797 N N . VAL A 1 110 ? -9.770 -5.615 4.352 1.00 96.94 110 VAL A N 1
ATOM 798 C CA . VAL A 1 110 ? -10.218 -5.242 5.698 1.00 96.94 110 VAL A CA 1
ATOM 799 C C . VAL A 1 110 ? -11.625 -4.671 5.596 1.00 96.94 110 VAL A C 1
ATOM 801 O O . VAL A 1 110 ? -11.856 -3.713 4.853 1.00 96.94 110 VAL A O 1
ATOM 804 N N . ARG A 1 111 ? -12.555 -5.273 6.343 1.00 95.88 111 ARG A N 1
ATOM 805 C CA . ARG A 1 111 ? -13.945 -4.826 6.446 1.00 95.88 111 ARG A CA 1
ATOM 806 C C . ARG A 1 111 ? -14.024 -3.655 7.414 1.00 95.88 111 ARG A C 1
ATOM 808 O O . ARG A 1 111 ? -13.683 -3.801 8.584 1.00 95.88 111 ARG A O 1
ATOM 815 N N . LEU A 1 112 ? -14.492 -2.514 6.932 1.00 95.12 112 LEU A N 1
ATOM 816 C CA . LEU A 1 112 ? -14.878 -1.373 7.755 1.00 95.12 112 LEU A CA 1
ATOM 817 C C . LEU A 1 112 ? -16.409 -1.291 7.825 1.00 95.12 112 LEU A C 1
ATOM 819 O O . LEU A 1 112 ? -17.121 -2.027 7.131 1.00 95.12 112 LEU A O 1
ATOM 823 N N . ASP A 1 113 ? -16.903 -0.381 8.665 1.00 90.94 113 ASP A N 1
ATOM 824 C CA . ASP A 1 113 ? -18.337 -0.166 8.879 1.00 90.94 113 ASP A CA 1
ATOM 825 C C . ASP A 1 113 ? -19.059 0.141 7.553 1.00 90.94 113 ASP A C 1
ATOM 827 O O . ASP A 1 113 ? -20.047 -0.511 7.211 1.00 90.94 113 ASP A O 1
ATOM 831 N N . ASP A 1 114 ? -18.484 1.044 6.752 1.00 89.81 114 ASP A N 1
ATOM 832 C CA . ASP A 1 114 ? -19.097 1.577 5.529 1.00 89.81 114 ASP A CA 1
ATOM 833 C C . ASP A 1 114 ? -18.495 1.027 4.220 1.00 89.81 114 ASP A C 1
ATOM 835 O O . ASP A 1 114 ? -18.809 1.515 3.137 1.00 89.81 114 ASP A O 1
ATOM 839 N N . GLY A 1 115 ? -17.617 0.017 4.278 1.00 91.56 115 GLY A N 1
ATOM 840 C CA . GLY A 1 115 ? -17.042 -0.580 3.068 1.00 91.56 115 GLY A CA 1
ATOM 841 C C . GLY A 1 115 ? -15.770 -1.389 3.291 1.00 91.56 115 GLY A C 1
ATOM 842 O O . GLY A 1 115 ? -15.310 -1.566 4.417 1.00 91.56 115 GLY A O 1
ATOM 843 N N . ASP A 1 116 ? -15.187 -1.852 2.188 1.00 95.12 116 ASP A N 1
ATOM 844 C CA . ASP A 1 116 ? -13.985 -2.685 2.187 1.00 95.12 116 ASP A CA 1
ATOM 845 C C . ASP A 1 116 ? -12.793 -1.905 1.642 1.00 95.12 116 ASP A C 1
ATOM 847 O O . ASP A 1 116 ? -12.894 -1.183 0.646 1.00 95.12 116 ASP A O 1
ATOM 851 N N . ILE A 1 117 ? -11.635 -2.096 2.268 1.00 97.25 117 ILE A N 1
ATOM 852 C CA . ILE A 1 117 ? -10.369 -1.520 1.808 1.00 97.25 117 ILE A CA 1
ATOM 853 C C . ILE A 1 117 ? -9.319 -2.615 1.649 1.00 97.25 117 ILE A C 1
ATOM 855 O O . ILE A 1 117 ? -9.390 -3.669 2.283 1.00 97.25 117 ILE A O 1
ATOM 859 N N . ARG A 1 118 ? -8.313 -2.365 0.811 1.00 97.75 118 ARG A N 1
ATOM 860 C CA . ARG A 1 118 ? -7.128 -3.225 0.70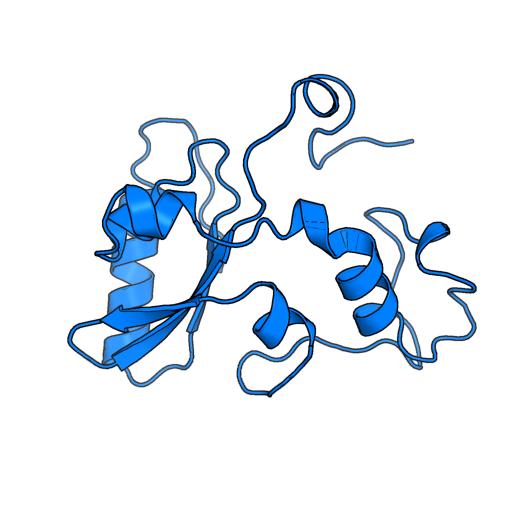2 1.00 97.75 118 ARG A CA 1
ATOM 861 C C . ARG A 1 118 ? -6.025 -2.661 1.587 1.00 97.75 118 ARG A C 1
ATOM 863 O O . ARG A 1 118 ? -5.602 -1.527 1.380 1.00 97.75 118 ARG A O 1
ATOM 870 N N . LEU A 1 119 ? -5.555 -3.437 2.555 1.00 97.94 119 LEU A N 1
ATOM 871 C CA . LEU A 1 119 ? -4.420 -3.104 3.410 1.00 97.94 119 LEU A CA 1
ATOM 872 C C . LEU A 1 119 ? -3.183 -3.879 2.955 1.00 97.94 119 LEU A C 1
ATOM 874 O O . LEU A 1 119 ? -3.236 -5.089 2.762 1.00 97.94 119 LEU A O 1
ATOM 878 N N . MET A 1 120 ? -2.064 -3.181 2.815 1.00 97.19 120 MET A N 1
ATOM 879 C CA . MET A 1 120 ? -0.742 -3.746 2.557 1.00 97.19 120 MET A CA 1
ATOM 880 C C . MET A 1 120 ? 0.229 -3.217 3.612 1.00 97.19 120 MET A C 1
ATOM 882 O O . MET A 1 120 ? 0.059 -2.101 4.104 1.00 97.19 120 MET A O 1
ATOM 886 N N . ALA A 1 121 ? 1.270 -3.979 3.932 1.00 95.44 121 ALA A N 1
ATOM 887 C CA . ALA A 1 121 ? 2.307 -3.558 4.868 1.00 95.44 121 ALA A CA 1
ATOM 888 C C . ALA A 1 121 ? 3.693 -3.816 4.277 1.00 95.44 121 ALA A C 1
ATOM 890 O O . ALA A 1 121 ? 3.928 -4.835 3.626 1.00 95.44 121 ALA A O 1
ATOM 891 N N . THR A 1 122 ? 4.650 -2.920 4.520 1.00 91.75 122 THR A N 1
ATOM 892 C CA . THR A 1 122 ? 6.019 -3.106 4.008 1.00 91.75 122 THR A CA 1
ATOM 893 C C . THR A 1 122 ? 6.732 -4.315 4.622 1.00 91.75 122 THR A C 1
ATOM 895 O O . THR A 1 122 ? 7.704 -4.802 4.047 1.00 91.75 122 THR A O 1
ATOM 898 N N . GLY A 1 123 ? 6.216 -4.833 5.740 1.00 82.44 123 GLY A N 1
ATOM 899 C CA . GLY A 1 123 ? 6.882 -5.803 6.612 1.00 82.44 123 GLY A CA 1
ATOM 900 C C . GLY A 1 123 ? 7.818 -5.152 7.642 1.00 82.44 123 GLY A C 1
ATOM 901 O O . GLY A 1 123 ? 8.237 -4.005 7.436 1.00 82.44 123 GLY A O 1
ATOM 902 N N . PRO A 1 124 ? 8.089 -5.835 8.768 1.00 70.62 124 PRO A N 1
ATOM 903 C CA . PRO A 1 124 ? 9.013 -5.345 9.783 1.00 70.62 124 PRO A CA 1
ATOM 904 C C . PRO A 1 124 ? 10.419 -5.207 9.192 1.00 70.62 124 PRO A C 1
ATOM 906 O O . PRO A 1 124 ? 10.802 -5.951 8.289 1.00 70.62 124 PRO A O 1
ATOM 909 N N . PHE A 1 125 ? 11.203 -4.266 9.713 1.00 58.88 125 PHE A N 1
ATOM 910 C CA . PHE A 1 125 ? 12.624 -4.186 9.379 1.00 58.88 125 PHE A CA 1
ATOM 911 C C . PHE A 1 125 ? 13.344 -5.404 9.967 1.00 58.88 125 PHE A C 1
ATOM 913 O O . PHE A 1 125 ? 13.213 -5.682 11.159 1.00 58.88 125 PHE A O 1
ATOM 920 N N . THR A 1 126 ? 14.118 -6.117 9.150 1.00 52.88 126 THR A N 1
ATOM 921 C CA . THR A 1 126 ? 15.036 -7.148 9.653 1.00 52.88 126 THR A CA 1
ATOM 922 C C . THR A 1 126 ? 16.354 -6.496 10.088 1.00 52.88 126 THR A C 1
ATOM 924 O O . THR A 1 126 ? 16.695 -5.413 9.617 1.00 52.88 126 THR A O 1
ATOM 927 N N . GLU A 1 127 ? 17.132 -7.114 10.986 1.00 44.06 127 GLU A N 1
ATOM 928 C CA . GLU A 1 127 ? 18.435 -6.564 11.424 1.00 44.06 127 GLU A CA 1
ATOM 929 C C . GLU A 1 127 ? 19.408 -6.306 10.258 1.00 44.06 127 GLU A C 1
ATOM 931 O O . GLU A 1 127 ? 20.232 -5.399 10.340 1.00 44.06 127 GLU A O 1
ATOM 936 N N . SER A 1 128 ? 19.268 -7.015 9.131 1.00 49.09 128 SER A N 1
ATOM 937 C CA . SER A 1 128 ? 20.020 -6.739 7.897 1.00 49.09 128 SER A CA 1
ATOM 938 C C . SER A 1 128 ? 19.610 -5.446 7.170 1.00 49.09 128 SER A C 1
ATOM 940 O O . SER A 1 128 ? 20.353 -4.966 6.313 1.00 49.09 128 SER A O 1
ATOM 942 N N . ASP A 1 129 ? 18.464 -4.856 7.518 1.00 48.41 129 ASP A N 1
ATOM 943 C CA . ASP A 1 129 ? 17.963 -3.584 6.979 1.00 48.41 129 ASP A CA 1
ATOM 944 C C . ASP A 1 129 ? 18.363 -2.377 7.852 1.00 48.41 129 ASP A C 1
ATOM 946 O O . ASP A 1 129 ? 18.391 -1.231 7.379 1.00 48.41 129 ASP A O 1
ATOM 950 N N . LEU A 1 130 ? 18.728 -2.629 9.115 1.00 40.97 130 LEU A N 1
ATOM 951 C CA . LEU A 1 130 ? 19.166 -1.636 10.095 1.00 40.97 130 LEU A CA 1
ATOM 952 C C . LEU A 1 130 ? 20.608 -1.191 9.800 1.00 40.97 130 LEU A C 1
ATOM 954 O O . LEU A 1 130 ? 21.583 -1.842 10.153 1.00 40.97 130 LEU A O 1
ATOM 958 N N . GLY A 1 131 ? 20.734 -0.044 9.126 1.00 44.62 131 GLY A N 1
ATOM 959 C CA . GLY A 1 131 ? 22.018 0.597 8.804 1.00 44.62 131 GLY A CA 1
ATOM 960 C C . GLY A 1 131 ? 22.427 0.538 7.329 1.00 44.62 131 GLY A C 1
ATOM 961 O O . GLY A 1 131 ? 23.348 1.249 6.937 1.00 44.62 131 GLY A O 1
ATOM 962 N N . VAL A 1 132 ? 21.720 -0.231 6.489 1.00 45.47 132 VAL A N 1
ATOM 963 C CA . VAL A 1 132 ? 21.990 -0.341 5.034 1.00 45.47 132 VAL A CA 1
ATOM 964 C C . VAL A 1 132 ? 20.795 0.106 4.178 1.00 45.47 132 VAL A C 1
ATOM 966 O O . VAL A 1 132 ? 20.956 0.432 2.997 1.00 45.47 132 VAL A O 1
ATOM 969 N N . ALA A 1 133 ? 19.586 0.170 4.748 1.00 46.91 133 ALA A N 1
ATOM 970 C CA . ALA A 1 133 ? 18.372 0.455 3.994 1.00 46.91 133 ALA A CA 1
ATOM 971 C C . ALA A 1 133 ? 17.389 1.364 4.745 1.00 46.91 133 ALA A C 1
ATOM 973 O O . ALA A 1 133 ? 16.208 1.064 4.872 1.00 46.91 133 ALA A O 1
ATOM 974 N N . CYS A 1 134 ? 17.819 2.577 5.091 1.00 43.84 134 CYS A N 1
ATOM 975 C CA . CYS A 1 134 ? 16.860 3.680 5.084 1.00 43.84 134 CYS A CA 1
ATOM 976 C C . CYS A 1 134 ? 16.347 3.835 3.644 1.00 43.84 134 CYS A C 1
ATOM 978 O O . CYS A 1 134 ? 17.105 3.710 2.674 1.00 43.84 134 CYS A O 1
ATOM 980 N N . TYR A 1 135 ? 15.070 4.145 3.448 1.00 47.16 135 TYR A N 1
ATOM 981 C CA . TYR A 1 135 ? 14.499 4.448 2.129 1.00 47.16 135 TYR A CA 1
ATOM 982 C C . TYR A 1 135 ? 15.095 5.722 1.466 1.00 47.16 135 TYR A C 1
ATOM 984 O O . TYR A 1 135 ? 14.473 6.293 0.584 1.00 47.16 135 TYR A O 1
ATOM 992 N N . HIS A 1 136 ? 16.307 6.157 1.850 1.00 39.03 136 HIS A N 1
ATOM 993 C CA . HIS A 1 136 ? 16.912 7.434 1.468 1.00 39.03 136 HIS A CA 1
ATOM 994 C C . HIS A 1 136 ? 18.420 7.451 1.162 1.00 39.03 136 HIS A C 1
ATOM 996 O O . HIS A 1 136 ? 18.955 8.531 0.943 1.00 39.03 136 HIS A O 1
ATOM 1002 N N . SER A 1 137 ? 19.126 6.327 1.034 1.00 31.02 137 SER A N 1
ATOM 1003 C CA . SER A 1 137 ? 20.461 6.379 0.411 1.00 31.02 137 SER A CA 1
ATOM 1004 C C . SER A 1 137 ? 20.911 5.028 -0.130 1.00 31.02 137 SER A C 1
ATOM 1006 O O . SER A 1 137 ? 21.060 4.066 0.613 1.00 31.02 137 SER A O 1
ATOM 1008 N N . LYS A 1 138 ? 21.117 4.966 -1.447 1.00 32.47 138 LYS A N 1
ATOM 1009 C CA . LYS A 1 138 ? 22.175 4.177 -2.092 1.00 32.47 138 LYS A CA 1
ATOM 1010 C C . LYS A 1 138 ? 22.603 4.952 -3.340 1.00 32.47 138 LYS A C 1
ATOM 1012 O O . LYS A 1 138 ? 21.948 4.862 -4.376 1.00 32.47 138 LYS A O 1
ATOM 1017 N N . VAL A 1 139 ? 23.642 5.765 -3.169 1.00 36.09 139 VAL A N 1
ATOM 1018 C CA . VAL A 1 139 ? 24.771 5.850 -4.103 1.00 36.09 139 VAL A CA 1
ATOM 1019 C C . VAL A 1 139 ? 25.953 5.292 -3.331 1.00 36.09 139 VAL A C 1
ATOM 1021 O O . VAL A 1 139 ? 26.051 5.653 -2.135 1.00 36.09 139 VAL A O 1
#